Protein AF-A0A2E1MUG3-F1 (afdb_monomer)

Structure (mmCIF, N/CA/C/O backbone):
data_AF-A0A2E1MUG3-F1
#
_entry.id   AF-A0A2E1MUG3-F1
#
loop_
_atom_site.group_PDB
_atom_site.id
_atom_site.type_symbol
_atom_site.label_atom_id
_atom_site.label_alt_id
_atom_site.label_comp_id
_atom_site.label_asym_id
_atom_site.label_entity_id
_atom_site.label_seq_id
_atom_site.pdbx_PDB_ins_code
_atom_site.Cartn_x
_atom_site.Cartn_y
_atom_site.Cartn_z
_atom_site.occupancy
_atom_site.B_iso_or_equiv
_atom_site.auth_seq_id
_atom_site.auth_comp_id
_atom_site.auth_asym_id
_atom_site.auth_atom_id
_atom_site.pdbx_PDB_model_num
ATOM 1 N N . MET A 1 1 ? -45.767 35.640 0.131 1.00 38.66 1 MET A N 1
ATOM 2 C CA . MET A 1 1 ? -45.560 34.224 -0.239 1.00 38.66 1 MET A CA 1
ATOM 3 C C . MET A 1 1 ? -44.184 34.066 -0.853 1.00 38.66 1 MET A C 1
ATOM 5 O O . MET A 1 1 ? -43.846 34.834 -1.741 1.00 38.66 1 MET A O 1
ATOM 9 N N . SER A 1 2 ? -43.402 33.107 -0.369 1.00 42.69 2 SER A N 1
ATOM 10 C CA . SER A 1 2 ? -42.055 32.798 -0.851 1.00 42.69 2 SER A CA 1
ATOM 11 C C . SER A 1 2 ? -42.079 31.648 -1.856 1.00 42.69 2 SER A C 1
ATOM 13 O O . SER A 1 2 ? -42.521 30.555 -1.512 1.00 42.69 2 SER A O 1
ATOM 15 N N . LEU A 1 3 ? -41.527 31.866 -3.048 1.00 40.53 3 LEU A N 1
ATOM 16 C CA . LEU A 1 3 ? -41.051 30.797 -3.925 1.00 40.53 3 LEU A CA 1
ATOM 17 C C . LEU A 1 3 ? -39.616 31.145 -4.319 1.00 40.53 3 LEU A C 1
ATOM 19 O O . LEU A 1 3 ? -39.384 31.959 -5.207 1.00 40.53 3 LEU A O 1
ATOM 23 N N . VAL A 1 4 ? -38.658 30.571 -3.590 1.00 42.75 4 VAL A N 1
ATOM 24 C CA . VAL A 1 4 ? -37.233 30.696 -3.906 1.00 42.75 4 VAL A CA 1
ATOM 25 C C . VAL A 1 4 ? -36.887 29.585 -4.887 1.00 42.75 4 VAL A C 1
ATOM 27 O O . VAL A 1 4 ? -37.020 28.404 -4.576 1.00 42.75 4 VAL A O 1
ATOM 30 N N . SER A 1 5 ? -36.479 29.969 -6.088 1.00 47.06 5 SER A N 1
ATOM 31 C CA . SER A 1 5 ? -36.108 29.061 -7.166 1.00 47.06 5 SER A CA 1
ATOM 32 C C . SER A 1 5 ? -34.682 28.527 -6.996 1.00 47.06 5 SER A C 1
ATOM 34 O O . SER A 1 5 ? -33.727 29.298 -7.072 1.00 47.06 5 SER A O 1
ATOM 36 N N . SER A 1 6 ? -34.527 27.210 -6.858 1.00 50.47 6 SER A N 1
ATOM 37 C CA . SER A 1 6 ? -33.328 26.468 -7.276 1.00 50.47 6 SER A CA 1
ATOM 38 C C . SER A 1 6 ? -33.700 24.992 -7.448 1.00 50.47 6 SER A C 1
ATOM 40 O O . SER A 1 6 ? -34.480 24.469 -6.650 1.00 50.47 6 SER A O 1
ATOM 42 N N . PRO A 1 7 ? -33.202 24.328 -8.502 1.00 53.03 7 PRO A N 1
ATOM 43 C CA . PRO A 1 7 ? -32.115 23.390 -8.246 1.00 53.03 7 PRO A CA 1
ATOM 44 C C . PRO A 1 7 ? -31.040 23.449 -9.340 1.00 53.03 7 PRO A C 1
ATOM 46 O O . PRO A 1 7 ? -30.926 22.554 -10.173 1.00 53.03 7 PRO A O 1
ATOM 49 N N . PHE A 1 8 ? -30.196 24.479 -9.297 1.00 44.91 8 PHE A N 1
ATOM 50 C CA . PHE A 1 8 ? -28.881 24.424 -9.944 1.00 44.91 8 PHE A CA 1
ATOM 51 C C . PHE A 1 8 ? -27.886 23.757 -8.975 1.00 44.91 8 PHE A C 1
ATOM 53 O O . PHE A 1 8 ? -26.977 24.399 -8.451 1.00 44.91 8 PHE A O 1
ATOM 60 N N . LEU A 1 9 ? -28.093 22.464 -8.676 1.00 49.53 9 LEU A N 1
ATOM 61 C CA . LEU A 1 9 ? -27.021 21.659 -8.083 1.00 49.53 9 LEU A CA 1
ATOM 62 C C . LEU A 1 9 ? -26.003 21.385 -9.187 1.00 49.53 9 LEU A C 1
ATOM 64 O O . LEU A 1 9 ? -26.288 20.689 -10.161 1.00 49.53 9 LEU A O 1
ATOM 68 N N . ASP A 1 10 ? -24.840 22.005 -9.038 1.00 53.22 10 ASP A N 1
ATOM 69 C CA . ASP A 1 10 ? -23.829 22.102 -10.076 1.00 53.22 10 ASP A CA 1
ATOM 70 C C . ASP A 1 10 ? -23.256 20.723 -10.446 1.00 53.22 10 ASP A C 1
ATOM 72 O O . ASP A 1 10 ? -22.749 19.975 -9.602 1.00 53.22 10 ASP A O 1
ATOM 76 N N . SER A 1 11 ? -23.292 20.399 -11.740 1.00 54.25 11 SER A N 1
ATOM 77 C CA . SER A 1 11 ? -22.676 19.192 -12.290 1.00 54.25 11 SER A CA 1
ATOM 78 C C . SER A 1 11 ? -21.163 19.154 -12.052 1.00 54.25 11 SER A C 1
ATOM 80 O O . SER A 1 11 ? -20.599 18.065 -11.930 1.00 54.25 11 SER A O 1
ATOM 82 N N . GLN A 1 12 ? -20.510 20.311 -11.886 1.00 50.81 12 GLN A N 1
ATOM 83 C CA . GLN A 1 12 ? -19.104 20.392 -11.485 1.00 50.81 12 GLN A CA 1
ATOM 84 C C . GLN A 1 12 ? -18.891 19.883 -10.051 1.00 50.81 12 GLN A C 1
ATOM 86 O O . GLN A 1 12 ? -17.906 19.192 -9.790 1.00 50.81 12 GLN A O 1
ATOM 91 N N . GLN A 1 13 ? -19.830 20.129 -9.133 1.00 47.66 13 GLN A N 1
ATOM 92 C CA . GLN A 1 13 ? -19.719 19.695 -7.737 1.00 47.66 13 GLN A CA 1
ATOM 93 C C . GLN A 1 13 ? -19.853 18.167 -7.599 1.00 47.66 13 GLN A C 1
ATOM 95 O O . GLN A 1 13 ? -19.125 17.549 -6.821 1.00 47.66 13 GLN A O 1
ATOM 100 N N . PHE A 1 14 ? -20.689 17.538 -8.434 1.00 49.00 14 PHE A N 1
ATOM 101 C CA . PHE A 1 14 ? -20.742 16.075 -8.583 1.00 49.00 14 PHE A CA 1
ATOM 102 C C . PHE A 1 14 ? -19.478 15.485 -9.231 1.00 49.00 14 PHE A C 1
ATOM 104 O O . PHE A 1 14 ? -19.072 14.375 -8.884 1.00 49.00 14 PHE A O 1
ATOM 111 N N . PHE A 1 15 ? -18.843 16.207 -10.159 1.00 51.88 15 PHE A N 1
ATOM 112 C CA . PHE A 1 15 ? -17.613 15.756 -10.819 1.00 51.88 15 PHE A CA 1
ATOM 113 C C . PHE A 1 15 ? -16.408 15.769 -9.865 1.00 51.88 15 PHE A C 1
ATOM 115 O O . PHE A 1 15 ? -15.603 14.838 -9.868 1.00 51.88 15 PHE A O 1
ATOM 122 N N . TRP A 1 16 ? -16.315 16.784 -8.998 1.00 45.94 16 TRP A N 1
ATOM 123 C CA . TRP A 1 16 ? -15.269 16.882 -7.972 1.00 45.94 16 TRP A CA 1
ATOM 124 C C . TRP A 1 16 ? -15.359 15.777 -6.911 1.00 45.94 16 TRP A C 1
ATOM 126 O O . TRP A 1 16 ? -14.325 15.290 -6.462 1.00 45.94 16 TRP A O 1
ATOM 136 N N . PHE A 1 17 ? -16.565 15.316 -6.564 1.00 51.62 17 PHE A N 1
ATOM 137 C CA . PHE A 1 17 ? -16.766 14.235 -5.585 1.00 51.62 17 PHE A CA 1
ATOM 138 C C . PHE A 1 17 ? -16.370 12.833 -6.094 1.00 51.62 17 PHE A C 1
ATOM 140 O O . PHE A 1 17 ? -16.395 11.873 -5.328 1.00 51.62 17 PHE A O 1
ATOM 147 N N . LYS A 1 18 ? -16.022 12.689 -7.382 1.00 57.66 18 LYS A N 1
ATOM 148 C CA . LYS A 1 18 ? -15.783 11.389 -8.035 1.00 57.66 18 LYS A CA 1
ATOM 149 C C . LYS A 1 18 ? -14.320 11.044 -8.313 1.00 57.66 18 LYS A C 1
ATOM 151 O O . LYS A 1 18 ? -14.058 9.998 -8.907 1.00 57.66 18 LYS A O 1
ATOM 156 N N . MET A 1 19 ? -13.359 11.871 -7.903 1.00 82.12 19 MET A N 1
ATOM 157 C CA . MET A 1 19 ? -11.944 11.581 -8.155 1.00 82.12 19 MET A CA 1
ATOM 158 C C . MET A 1 19 ? -11.382 10.562 -7.157 1.00 82.12 19 MET A C 1
ATOM 160 O O . MET A 1 19 ? -10.904 10.923 -6.087 1.00 82.12 19 MET A O 1
ATOM 164 N N . THR A 1 20 ? -11.393 9.284 -7.546 1.00 92.62 20 THR A N 1
ATOM 165 C CA . THR A 1 20 ? -10.596 8.225 -6.908 1.00 92.62 20 THR A CA 1
ATOM 166 C C . THR A 1 20 ? -9.149 8.680 -6.730 1.00 92.62 20 THR A C 1
ATOM 168 O O . THR A 1 20 ? -8.518 9.154 -7.684 1.00 92.62 20 THR A O 1
ATOM 171 N N . LEU A 1 21 ? -8.618 8.513 -5.520 1.00 96.25 21 LEU A N 1
ATOM 172 C CA . LEU A 1 21 ? -7.283 8.955 -5.144 1.00 96.25 21 LEU A CA 1
ATOM 173 C C . LEU A 1 21 ? -6.452 7.785 -4.617 1.00 96.25 21 LEU A C 1
ATOM 175 O O . LEU A 1 21 ? -6.840 7.094 -3.682 1.00 96.25 21 LEU A O 1
ATOM 179 N N . ASN A 1 22 ? -5.264 7.595 -5.177 1.00 97.69 22 ASN A N 1
ATOM 180 C CA . ASN A 1 22 ? -4.335 6.570 -4.725 1.00 97.69 22 ASN A CA 1
ATOM 181 C C . ASN A 1 22 ? -3.379 7.135 -3.663 1.00 97.69 22 ASN A C 1
ATOM 183 O O . ASN A 1 22 ? -3.239 8.350 -3.478 1.00 97.69 22 ASN A O 1
ATOM 187 N N . ILE A 1 23 ? -2.677 6.249 -2.961 1.00 97.88 23 ILE A N 1
ATOM 188 C CA . ILE A 1 23 ? -1.600 6.604 -2.031 1.00 97.88 23 ILE A CA 1
ATOM 189 C C . ILE A 1 23 ? -0.329 5.890 -2.480 1.00 97.88 23 ILE A C 1
ATOM 191 O O . ILE A 1 23 ? -0.341 4.678 -2.629 1.00 97.88 23 ILE A O 1
ATOM 195 N N . LYS A 1 24 ? 0.797 6.595 -2.615 1.00 97.62 24 LYS A N 1
ATOM 196 C CA . LYS A 1 24 ? 2.121 5.961 -2.716 1.00 97.62 24 LYS A CA 1
ATOM 197 C C . LYS A 1 24 ? 2.840 5.957 -1.373 1.00 97.62 24 LYS A C 1
ATOM 199 O O . LYS A 1 24 ? 2.825 6.956 -0.645 1.00 97.62 24 LYS A O 1
ATOM 204 N N . LYS A 1 25 ? 3.501 4.847 -1.040 1.00 96.94 25 LYS A N 1
ATOM 205 C CA . LYS A 1 25 ? 4.207 4.666 0.235 1.00 96.94 25 LYS A CA 1
ATOM 206 C C . LYS A 1 25 ? 5.529 3.917 0.052 1.00 96.94 25 LYS A C 1
ATOM 208 O O . LYS A 1 25 ? 5.588 2.922 -0.662 1.00 96.94 25 LYS A O 1
ATOM 213 N N . LEU A 1 26 ? 6.574 4.341 0.772 1.00 95.31 26 LEU A N 1
ATOM 214 C CA . LEU A 1 26 ? 7.810 3.556 0.862 1.00 95.31 26 LEU A CA 1
ATOM 215 C C . LEU A 1 26 ? 7.576 2.231 1.609 1.00 95.31 26 LEU A C 1
ATOM 217 O O . LEU A 1 26 ? 7.084 2.218 2.751 1.00 95.31 26 LEU A O 1
ATOM 221 N N . CYS A 1 27 ? 7.972 1.124 0.982 1.00 94.00 27 CYS A N 1
ATOM 222 C CA . CYS A 1 27 ? 8.041 -0.197 1.596 1.00 94.00 27 CYS A CA 1
ATOM 223 C C . CYS A 1 27 ? 9.419 -0.377 2.255 1.00 94.00 27 CYS A C 1
ATOM 225 O O . CYS A 1 27 ? 10.333 -0.985 1.707 1.00 94.00 27 CYS A O 1
ATOM 227 N N . VAL A 1 28 ? 9.606 0.260 3.415 1.00 89.44 28 VAL A N 1
ATOM 228 C CA . VAL A 1 28 ? 10.915 0.322 4.085 1.00 89.44 28 VAL A CA 1
ATOM 229 C C . VAL A 1 28 ? 11.444 -1.083 4.391 1.00 89.44 28 VAL A C 1
ATOM 231 O O . VAL A 1 28 ? 10.736 -1.929 4.940 1.00 89.44 28 VAL A O 1
ATOM 234 N N . GLY A 1 29 ? 12.704 -1.311 4.021 1.00 89.38 29 GLY A N 1
ATOM 235 C CA . GLY A 1 29 ? 13.425 -2.561 4.239 1.00 89.38 29 GLY A CA 1
ATOM 236 C C . GLY A 1 29 ? 12.956 -3.743 3.393 1.00 89.38 29 GLY A C 1
ATOM 237 O O . GLY A 1 29 ? 13.445 -4.834 3.641 1.00 89.38 29 GLY A O 1
ATOM 238 N N . ALA A 1 30 ? 11.983 -3.588 2.485 1.00 91.94 30 ALA A N 1
ATOM 239 C CA . ALA A 1 30 ? 11.692 -4.602 1.470 1.00 91.94 30 ALA A CA 1
ATOM 240 C C . ALA A 1 30 ? 12.601 -4.377 0.261 1.00 91.94 30 ALA A C 1
ATOM 242 O O . ALA A 1 30 ? 12.715 -3.247 -0.229 1.00 91.94 30 ALA A O 1
ATOM 243 N N . ASP A 1 31 ? 13.209 -5.455 -0.215 1.00 90.56 31 ASP A N 1
ATOM 244 C CA . ASP A 1 31 ? 14.119 -5.441 -1.349 1.00 90.56 31 ASP A CA 1
ATOM 245 C C . ASP A 1 31 ? 13.442 -5.934 -2.634 1.00 90.56 31 ASP A C 1
ATOM 247 O O . ASP A 1 31 ? 13.863 -5.530 -3.718 1.00 90.56 31 ASP A O 1
ATOM 251 N N . SER A 1 32 ? 12.354 -6.705 -2.516 1.00 91.94 32 SER A N 1
ATOM 252 C CA . SER A 1 32 ? 11.558 -7.210 -3.641 1.00 91.94 32 SER A CA 1
ATOM 253 C C . SER A 1 32 ? 10.041 -7.231 -3.365 1.00 91.94 32 SER A C 1
ATOM 255 O O . SER A 1 32 ? 9.595 -6.896 -2.261 1.00 91.94 32 SER A O 1
ATOM 257 N N . VAL A 1 33 ? 9.220 -7.603 -4.360 1.00 94.06 33 VAL A N 1
ATOM 258 C CA . VAL A 1 33 ? 7.762 -7.760 -4.161 1.00 94.06 33 VAL A CA 1
ATOM 259 C C . VAL A 1 33 ? 7.474 -8.997 -3.304 1.00 94.06 33 VAL A C 1
ATOM 261 O O . VAL A 1 33 ? 6.588 -8.960 -2.446 1.00 94.06 33 VAL A O 1
ATOM 264 N N . LEU A 1 34 ? 8.286 -10.048 -3.448 1.00 93.75 34 LEU A N 1
ATOM 265 C CA . LEU A 1 34 ? 8.236 -11.243 -2.606 1.00 93.75 34 LEU A CA 1
ATOM 266 C C . LEU A 1 34 ? 8.455 -10.925 -1.112 1.00 93.75 34 LEU A C 1
ATOM 268 O O . LEU A 1 34 ? 7.760 -11.484 -0.264 1.00 93.75 34 LEU A O 1
ATOM 272 N N . ASP A 1 35 ? 9.332 -9.978 -0.759 1.00 94.81 35 ASP A N 1
ATOM 273 C CA . ASP A 1 35 ? 9.498 -9.528 0.637 1.00 94.81 35 ASP A CA 1
ATOM 274 C C . ASP A 1 35 ? 8.224 -8.901 1.219 1.00 94.81 35 ASP A C 1
ATOM 276 O O . ASP A 1 35 ? 7.877 -9.131 2.383 1.00 94.81 35 ASP A O 1
ATOM 280 N N . LEU A 1 36 ? 7.533 -8.080 0.422 1.00 96.00 36 LEU A N 1
ATOM 281 C CA . LEU A 1 36 ? 6.254 -7.483 0.804 1.00 96.00 36 LEU A CA 1
ATOM 282 C C . LEU A 1 36 ? 5.192 -8.575 0.982 1.00 96.00 36 LEU A C 1
ATOM 284 O O . LEU A 1 36 ? 4.500 -8.584 2.002 1.00 96.00 36 LEU A O 1
ATOM 288 N N . TYR A 1 37 ? 5.107 -9.515 0.037 1.00 96.31 37 TYR A N 1
ATOM 289 C CA . TYR A 1 37 ? 4.200 -10.657 0.112 1.00 96.31 37 TYR A CA 1
ATOM 290 C C . TYR A 1 37 ? 4.435 -11.496 1.379 1.00 96.31 37 TYR A C 1
ATOM 292 O O . TYR A 1 37 ? 3.502 -11.709 2.152 1.00 96.31 37 TYR A O 1
ATOM 300 N N . ASN A 1 38 ? 5.680 -11.892 1.656 1.00 95.62 38 ASN A N 1
ATOM 301 C CA . ASN A 1 38 ? 6.039 -12.721 2.812 1.00 95.62 38 ASN A CA 1
ATOM 302 C C . ASN A 1 38 ? 5.705 -12.043 4.152 1.00 95.62 38 ASN A C 1
ATOM 304 O O . ASN A 1 38 ? 5.211 -12.689 5.079 1.00 95.62 38 ASN A O 1
ATOM 308 N N . ARG A 1 39 ? 5.903 -10.721 4.258 1.00 95.50 39 ARG A N 1
ATOM 309 C CA . ARG A 1 39 ? 5.471 -9.944 5.437 1.00 95.50 39 ARG A CA 1
ATOM 310 C C . ARG A 1 39 ? 3.960 -9.950 5.596 1.00 95.50 39 ARG A C 1
ATOM 312 O O . ARG A 1 39 ? 3.468 -10.050 6.717 1.00 95.50 39 ARG A O 1
ATOM 319 N N . GLN A 1 40 ? 3.228 -9.840 4.493 1.00 96.94 40 GLN A N 1
ATOM 320 C CA . GLN A 1 40 ? 1.776 -9.884 4.528 1.00 96.94 40 GLN A CA 1
ATOM 321 C C . GLN A 1 40 ? 1.242 -11.283 4.835 1.00 96.94 40 GLN A C 1
ATOM 323 O O . GLN A 1 40 ? 0.253 -11.368 5.551 1.00 96.94 40 GLN A O 1
ATOM 328 N N . GLU A 1 41 ? 1.896 -12.365 4.404 1.00 96.94 41 GLU A N 1
ATOM 329 C CA . GLU A 1 41 ? 1.546 -13.719 4.858 1.00 96.94 41 GLU A CA 1
ATOM 330 C C . GLU A 1 41 ? 1.780 -13.899 6.364 1.00 96.94 41 GLU A C 1
ATOM 332 O O . GLU A 1 41 ? 0.909 -14.428 7.050 1.00 96.94 41 GLU A O 1
ATOM 337 N N . PHE A 1 42 ? 2.879 -13.382 6.928 1.00 96.00 42 PHE A N 1
ATOM 338 C CA . PHE A 1 42 ? 3.080 -13.391 8.385 1.00 96.00 42 PHE A CA 1
ATOM 339 C C . PHE A 1 42 ? 1.971 -12.629 9.138 1.00 96.00 42 PHE A C 1
ATOM 341 O O . PHE A 1 42 ? 1.477 -13.087 10.169 1.00 96.00 42 PHE A O 1
ATOM 348 N N . VAL A 1 43 ? 1.542 -11.477 8.610 1.00 95.38 43 VAL A N 1
ATOM 349 C CA . VAL A 1 43 ? 0.421 -10.696 9.160 1.00 95.38 43 VAL A CA 1
ATOM 350 C C . VAL A 1 43 ? -0.909 -11.452 9.011 1.00 95.38 43 VAL A C 1
ATOM 352 O O . VAL A 1 43 ? -1.628 -11.590 10.002 1.00 95.38 43 VAL A O 1
ATOM 355 N N . ARG A 1 44 ? -1.207 -12.019 7.832 1.00 96.38 44 ARG A N 1
ATOM 356 C CA . ARG A 1 44 ? -2.397 -12.852 7.576 1.00 96.38 44 ARG A CA 1
ATOM 357 C C . ARG A 1 44 ? -2.443 -14.074 8.498 1.00 96.38 44 ARG A C 1
ATOM 359 O O . ARG A 1 44 ? -3.493 -14.357 9.059 1.00 96.38 44 ARG A O 1
ATOM 366 N N . GLY A 1 45 ? -1.313 -14.734 8.752 1.00 96.12 45 GLY A N 1
ATOM 367 C CA . GLY A 1 45 ? -1.219 -15.860 9.688 1.00 96.12 45 GLY A CA 1
ATOM 368 C C . GLY A 1 45 ? -1.510 -15.497 11.151 1.00 96.12 45 GLY A C 1
ATOM 369 O O . GLY A 1 45 ? -1.877 -16.368 11.935 1.00 96.12 45 GLY A O 1
ATOM 370 N N . ARG A 1 46 ? -1.379 -14.216 11.526 1.00 94.56 46 ARG A N 1
ATOM 371 C CA . ARG A 1 46 ? -1.658 -13.711 12.882 1.00 94.56 46 ARG A CA 1
ATOM 372 C C . ARG A 1 46 ? -3.051 -13.090 13.039 1.00 94.56 46 ARG A C 1
ATOM 374 O O . ARG A 1 46 ? -3.597 -13.145 14.137 1.00 94.56 46 ARG A O 1
ATOM 381 N N . TYR A 1 47 ? -3.594 -12.480 11.984 1.00 92.88 47 TYR A N 1
ATOM 382 C CA . TYR A 1 47 ? -4.821 -11.668 12.047 1.00 92.88 47 TYR A CA 1
ATOM 383 C C . TYR A 1 47 ? -5.943 -12.121 11.098 1.00 92.88 47 TYR A C 1
ATOM 385 O O . TYR A 1 47 ? -7.047 -11.601 11.187 1.00 92.88 47 TYR A O 1
ATOM 393 N N . GLY A 1 48 ? -5.689 -13.059 10.181 1.00 95.25 48 GLY A N 1
ATOM 394 C CA . GLY A 1 48 ? -6.631 -13.484 9.134 1.00 95.25 48 GLY A CA 1
ATOM 395 C C . GLY A 1 48 ? -6.773 -12.509 7.956 1.00 95.25 48 GLY A C 1
ATOM 396 O O . GLY A 1 48 ? -7.404 -12.841 6.957 1.00 95.25 48 GLY A O 1
ATOM 397 N N . GLU A 1 49 ?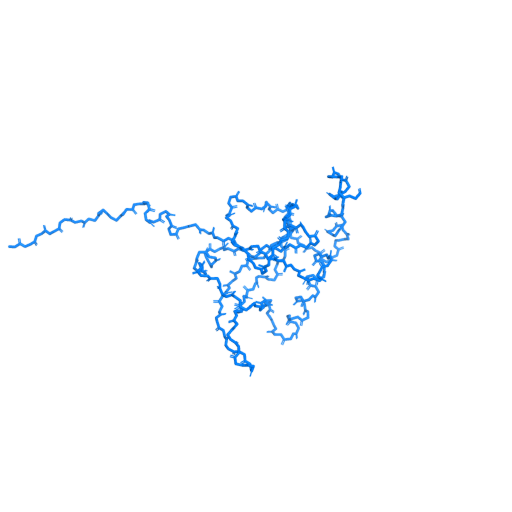 -6.161 -11.326 8.039 1.00 95.38 49 GLU A N 1
ATOM 398 C CA . GLU A 1 49 ? -6.404 -10.1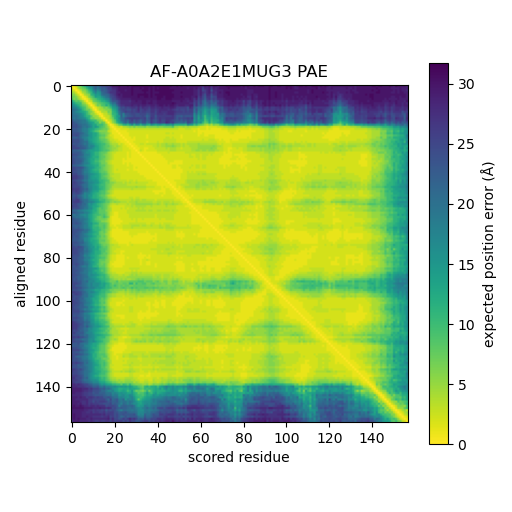88 7.147 1.00 95.38 49 GLU A CA 1
ATOM 399 C C . GLU A 1 49 ? -5.094 -9.574 6.626 1.00 95.38 49 GLU A C 1
ATOM 401 O O . GLU A 1 49 ? -4.057 -9.613 7.294 1.00 95.38 49 GLU A O 1
ATOM 406 N N . THR A 1 50 ? -5.138 -8.941 5.450 1.00 97.56 50 THR A N 1
ATOM 407 C CA . THR A 1 50 ? -4.004 -8.165 4.919 1.00 97.56 50 THR A CA 1
ATOM 408 C C . THR A 1 50 ? -4.074 -6.731 5.439 1.00 97.56 50 THR A C 1
ATOM 410 O O . THR A 1 50 ? -4.651 -5.857 4.797 1.00 97.56 50 THR A O 1
ATOM 413 N N . ILE A 1 51 ? -3.492 -6.477 6.612 1.00 97.19 51 ILE A N 1
ATOM 414 C CA . ILE A 1 51 ? -3.520 -5.150 7.246 1.00 97.19 51 ILE A CA 1
ATOM 415 C C . ILE A 1 51 ? -2.170 -4.432 7.155 1.00 97.19 51 ILE A C 1
ATOM 417 O O . ILE A 1 51 ? -1.109 -5.037 7.321 1.00 97.19 51 ILE A O 1
ATOM 421 N N . HIS A 1 52 ? -2.197 -3.112 6.957 1.00 96.50 52 HIS A N 1
ATOM 422 C CA . HIS A 1 52 ? -1.017 -2.251 7.061 1.00 96.50 52 HIS A CA 1
ATOM 423 C C . HIS A 1 52 ? -1.240 -1.117 8.064 1.00 96.50 52 HIS A C 1
ATOM 425 O O . HIS A 1 52 ? -2.129 -0.283 7.900 1.00 96.50 52 HIS A O 1
ATOM 431 N N . ILE A 1 53 ? -0.388 -1.041 9.089 1.00 94.38 53 ILE A N 1
ATOM 432 C CA . ILE A 1 53 ? -0.477 -0.011 10.132 1.00 94.38 53 ILE A CA 1
ATOM 433 C C . ILE A 1 53 ? 0.426 1.184 9.794 1.00 94.38 53 ILE A C 1
ATOM 435 O O . ILE A 1 53 ? 1.607 1.048 9.460 1.00 94.38 53 ILE A O 1
ATOM 439 N N . THR A 1 54 ? -0.117 2.395 9.905 1.00 91.44 54 THR A N 1
ATOM 440 C CA . THR A 1 54 ? 0.607 3.663 9.735 1.00 91.44 54 THR A CA 1
ATOM 441 C C . THR A 1 54 ? 0.230 4.653 10.838 1.00 91.44 54 THR A C 1
ATOM 443 O O . THR A 1 54 ? -0.867 4.602 11.379 1.00 91.44 54 THR A O 1
ATOM 446 N N . ARG A 1 55 ? 1.131 5.574 11.204 1.00 89.94 55 ARG A N 1
ATOM 447 C CA . ARG A 1 55 ? 0.832 6.613 12.213 1.00 89.94 55 ARG A CA 1
ATOM 448 C C . ARG A 1 55 ? -0.040 7.743 11.654 1.00 89.94 55 ARG A C 1
ATOM 450 O O . ARG A 1 55 ? -0.863 8.301 12.365 1.00 89.94 55 ARG A O 1
ATOM 457 N N . MET A 1 56 ? 0.139 8.0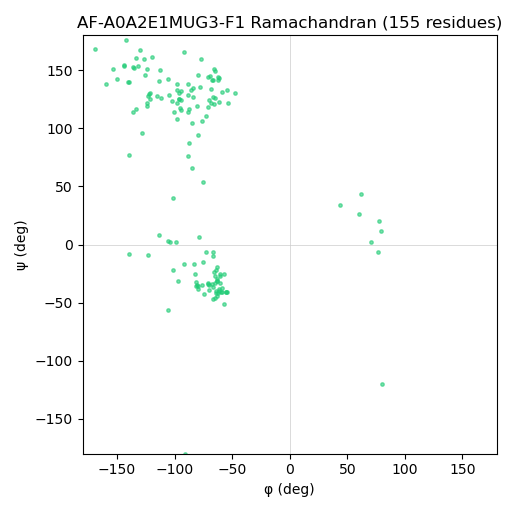95 10.379 1.00 91.00 56 MET A N 1
ATOM 458 C CA . MET A 1 56 ? -0.568 9.220 9.753 1.00 91.00 56 MET A CA 1
ATOM 459 C C . MET A 1 56 ? -1.815 8.745 9.007 1.00 91.00 56 MET A C 1
ATOM 461 O O . MET A 1 56 ? -1.692 8.021 8.018 1.00 91.00 56 MET A O 1
ATOM 465 N N . PHE A 1 57 ? -2.987 9.203 9.443 1.00 93.44 57 PHE A N 1
ATOM 466 C CA . PHE A 1 57 ? -4.270 8.973 8.775 1.00 93.44 57 PHE A CA 1
ATOM 467 C C . PHE A 1 57 ? -4.446 9.911 7.558 1.00 93.44 57 PHE A C 1
ATOM 469 O O . PHE A 1 57 ? -4.157 11.108 7.682 1.00 93.44 57 PHE A O 1
ATOM 476 N N . PRO A 1 58 ? -4.923 9.426 6.396 1.00 93.75 58 PRO A N 1
ATOM 477 C CA . PRO A 1 58 ? -5.141 10.268 5.221 1.00 93.75 58 PRO A CA 1
ATOM 478 C C . PRO A 1 58 ? -6.323 11.225 5.409 1.00 93.75 58 PRO A C 1
ATOM 480 O O . PRO A 1 58 ? -7.442 10.815 5.684 1.00 93.75 58 PRO A O 1
ATOM 483 N N . LYS A 1 59 ? -6.092 12.533 5.239 1.00 94.38 59 LYS A N 1
ATOM 484 C CA . LYS A 1 59 ? -7.154 13.556 5.340 1.00 94.38 59 LYS A CA 1
ATOM 485 C C . LYS A 1 59 ? -8.253 13.404 4.274 1.00 94.38 59 LYS A C 1
ATOM 487 O O . LYS A 1 59 ? -9.385 13.769 4.544 1.00 94.38 59 LYS A O 1
ATOM 492 N N . ARG A 1 60 ? -7.912 12.866 3.098 1.00 95.31 60 ARG A N 1
ATOM 493 C CA . ARG A 1 60 ? -8.789 12.623 1.937 1.00 95.31 60 ARG A CA 1
ATOM 494 C C . ARG A 1 60 ? -9.192 11.141 1.861 1.00 95.31 60 ARG A C 1
ATOM 496 O O . ARG A 1 60 ? -9.129 10.532 0.802 1.00 95.31 60 ARG A O 1
ATOM 503 N N . PHE A 1 61 ? -9.482 10.516 3.006 1.00 95.25 61 PHE A N 1
ATOM 504 C CA . PHE A 1 61 ? -9.714 9.066 3.078 1.00 95.25 61 PHE A CA 1
ATOM 505 C C . PHE A 1 61 ? -10.941 8.612 2.273 1.00 95.25 61 PHE A C 1
ATOM 507 O O . PHE A 1 61 ? -10.906 7.525 1.716 1.00 95.25 61 PHE A O 1
ATOM 514 N N . GLU A 1 62 ? -11.980 9.443 2.156 1.00 94.94 62 GLU A N 1
ATOM 515 C CA . GLU A 1 62 ? -13.191 9.142 1.374 1.00 94.94 62 GLU A CA 1
ATOM 516 C C . GLU A 1 62 ? -12.871 8.977 -0.121 1.00 94.94 62 GLU A C 1
ATOM 518 O O . GLU A 1 62 ? -13.272 7.997 -0.741 1.00 94.94 62 GLU A O 1
ATOM 523 N N . GLU A 1 63 ? -12.044 9.866 -0.680 1.00 95.62 63 GLU A N 1
ATOM 524 C CA . GLU A 1 63 ? -11.556 9.779 -2.066 1.00 95.62 63 GLU A CA 1
ATOM 525 C C . GLU A 1 63 ? -10.656 8.554 -2.299 1.00 95.62 63 GLU A C 1
ATOM 527 O O . GLU A 1 63 ? -10.580 8.037 -3.414 1.00 95.62 63 GLU A O 1
ATOM 532 N N . VAL A 1 64 ? -9.981 8.076 -1.247 1.00 96.69 64 VAL A N 1
ATOM 533 C CA . VAL A 1 64 ? -9.153 6.860 -1.281 1.00 96.69 64 VAL A CA 1
ATOM 534 C C . VAL A 1 64 ? -10.006 5.595 -1.152 1.00 96.69 64 VAL A C 1
ATOM 536 O O . VAL A 1 64 ? -9.706 4.599 -1.797 1.00 96.69 64 VAL A O 1
ATOM 539 N N . LEU A 1 65 ? -11.093 5.624 -0.378 1.00 96.50 65 LEU A N 1
ATOM 540 C CA . LEU A 1 65 ? -12.054 4.518 -0.283 1.00 96.50 65 LEU A CA 1
ATOM 541 C C . LEU A 1 65 ? -12.975 4.414 -1.509 1.00 96.50 65 LEU A C 1
ATOM 543 O O . LEU A 1 65 ? -13.586 3.373 -1.729 1.00 96.50 65 LEU A O 1
ATOM 547 N N . ASN A 1 66 ? -13.035 5.447 -2.352 1.00 95.19 66 ASN A N 1
ATOM 548 C CA . ASN A 1 66 ? -13.714 5.425 -3.648 1.00 95.19 66 ASN A CA 1
ATOM 549 C C . ASN A 1 66 ? -12.908 4.639 -4.715 1.00 95.19 66 ASN A C 1
ATOM 551 O O . ASN A 1 66 ? -12.587 5.172 -5.778 1.00 95.19 66 ASN A O 1
ATOM 555 N N . GLY A 1 67 ? -12.534 3.388 -4.417 1.00 94.88 67 GLY A N 1
ATOM 556 C CA . GLY A 1 67 ? -11.781 2.489 -5.311 1.00 94.88 67 GLY A CA 1
ATOM 557 C C . GLY A 1 67 ? -10.273 2.762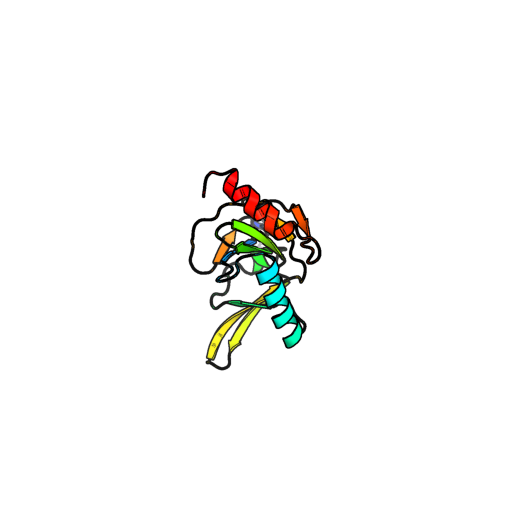 -5.412 1.00 94.88 67 GLY A C 1
ATOM 558 O O . GLY A 1 67 ? -9.638 2.381 -6.395 1.00 94.88 67 GLY A O 1
ATOM 559 N N . GLY A 1 68 ? -9.688 3.467 -4.441 1.00 97.62 68 GLY A N 1
ATOM 560 C CA . GLY A 1 68 ? -8.267 3.806 -4.429 1.00 97.62 68 GLY A CA 1
ATOM 561 C C . GLY A 1 68 ? -7.362 2.643 -4.012 1.00 97.62 68 GLY A C 1
ATOM 562 O O . GLY A 1 68 ? -7.763 1.676 -3.366 1.00 97.62 68 GLY A O 1
ATOM 563 N N . SER A 1 69 ? -6.089 2.742 -4.384 1.00 98.50 69 SER A N 1
ATOM 564 C CA . SER A 1 69 ? -5.053 1.749 -4.081 1.00 98.50 69 SER A CA 1
ATOM 565 C C . SER A 1 69 ? -3.858 2.356 -3.348 1.00 98.50 69 SER A C 1
ATOM 567 O O . SER A 1 69 ? -3.488 3.515 -3.566 1.00 98.50 69 SER A O 1
ATOM 569 N N . ILE A 1 70 ? -3.195 1.540 -2.528 1.00 98.44 70 ILE A N 1
ATOM 570 C CA . ILE A 1 70 ? -1.828 1.792 -2.080 1.00 98.44 70 ILE A CA 1
ATOM 571 C C . ILE A 1 70 ? -0.854 1.267 -3.137 1.00 98.44 70 ILE A C 1
ATOM 573 O O . ILE A 1 70 ? -0.924 0.111 -3.535 1.00 98.44 70 ILE A O 1
ATOM 577 N N . TYR A 1 71 ? 0.063 2.118 -3.582 1.00 98.06 71 TYR A N 1
ATOM 578 C CA . TYR A 1 71 ? 1.179 1.774 -4.452 1.00 98.06 71 TYR A CA 1
ATOM 579 C C . TYR A 1 71 ? 2.462 1.755 -3.619 1.00 98.06 71 TYR A C 1
ATOM 581 O O . TYR A 1 71 ? 2.783 2.710 -2.898 1.00 98.06 71 TYR A O 1
ATOM 589 N N . TRP A 1 72 ? 3.210 0.668 -3.724 1.00 97.62 72 TRP A N 1
ATOM 590 C CA . TRP A 1 72 ? 4.415 0.430 -2.950 1.00 97.62 72 TRP A CA 1
ATOM 591 C C . TRP A 1 72 ? 5.659 0.829 -3.732 1.00 97.62 72 TRP A C 1
ATOM 593 O O . TRP A 1 72 ? 5.859 0.428 -4.879 1.00 97.62 72 TRP A O 1
ATOM 603 N N . VAL A 1 73 ? 6.514 1.615 -3.079 1.00 96.06 73 VAL A N 1
ATOM 604 C CA . VAL A 1 73 ? 7.855 1.932 -3.570 1.00 96.06 73 VAL A CA 1
ATOM 605 C C . VAL A 1 73 ? 8.845 0.957 -2.941 1.00 96.06 73 VAL A C 1
ATOM 607 O O . VAL A 1 73 ? 9.041 0.985 -1.722 1.00 96.06 73 VAL A O 1
ATOM 610 N N . ILE A 1 74 ? 9.479 0.136 -3.773 1.00 93.94 74 ILE A N 1
ATOM 611 C CA . ILE A 1 74 ? 10.479 -0.878 -3.409 1.00 93.94 74 ILE A CA 1
ATOM 612 C C . ILE A 1 74 ? 11.763 -0.531 -4.170 1.00 93.94 74 ILE A C 1
ATOM 614 O O . ILE A 1 74 ? 11.700 -0.203 -5.352 1.00 93.94 74 ILE A O 1
ATOM 618 N N . LYS A 1 75 ? 12.917 -0.469 -3.485 1.00 91.12 75 LYS A N 1
ATOM 619 C CA . LYS A 1 75 ? 14.209 0.006 -4.047 1.00 91.12 75 LYS A CA 1
ATOM 620 C C . LYS A 1 75 ? 14.118 1.294 -4.908 1.00 91.12 75 LYS A C 1
ATOM 622 O O . LYS A 1 75 ? 14.853 1.469 -5.875 1.00 91.12 75 LYS A O 1
ATOM 627 N N . GLY A 1 76 ? 13.217 2.222 -4.564 1.00 91.38 76 GLY A N 1
ATOM 628 C CA . GLY A 1 76 ? 13.013 3.472 -5.316 1.00 91.38 76 GLY A CA 1
ATOM 629 C C . GLY A 1 76 ? 12.171 3.347 -6.596 1.00 91.38 76 GLY A C 1
ATOM 630 O O . GLY A 1 76 ? 12.111 4.300 -7.371 1.00 91.38 76 GLY A O 1
ATOM 631 N N . LYS A 1 77 ? 11.498 2.213 -6.822 1.00 91.50 77 LYS A N 1
ATOM 632 C CA . LYS A 1 77 ? 10.546 1.993 -7.920 1.00 91.50 77 LYS A CA 1
ATOM 633 C C . LYS A 1 77 ? 9.132 1.772 -7.383 1.00 91.50 77 LYS A C 1
ATOM 635 O O . LYS A 1 77 ? 8.918 0.914 -6.529 1.00 91.50 77 LYS A O 1
ATOM 640 N N . LEU A 1 78 ? 8.168 2.533 -7.892 1.00 94.69 78 LEU A N 1
ATOM 641 C CA . LEU A 1 78 ? 6.737 2.275 -7.741 1.00 94.69 78 LEU A CA 1
ATOM 642 C C . LEU A 1 78 ? 6.384 1.127 -8.705 1.00 94.69 78 LEU A C 1
ATOM 644 O O . LEU A 1 78 ? 6.440 1.327 -9.916 1.00 94.69 78 LEU A O 1
ATOM 648 N N . CYS A 1 79 ? 6.149 -0.079 -8.184 1.00 94.69 79 CYS A N 1
ATOM 649 C CA . CYS A 1 79 ? 6.138 -1.314 -8.997 1.00 94.69 79 CYS A CA 1
ATOM 650 C C . CYS A 1 79 ? 5.036 -2.327 -8.645 1.00 94.69 79 CYS A C 1
ATOM 652 O O . CYS A 1 79 ? 4.855 -3.308 -9.362 1.00 94.69 79 CYS A O 1
ATOM 654 N N . VAL A 1 80 ? 4.297 -2.114 -7.555 1.00 97.12 80 VAL A N 1
ATOM 655 C CA . VAL A 1 80 ? 3.186 -2.984 -7.152 1.00 97.12 80 VAL A CA 1
ATOM 656 C C . VAL A 1 80 ? 2.137 -2.176 -6.396 1.00 97.12 80 VAL A C 1
ATOM 658 O O . VAL A 1 80 ? 2.481 -1.275 -5.623 1.00 97.12 80 VAL A O 1
ATOM 661 N N . ARG A 1 81 ? 0.857 -2.486 -6.606 1.00 98.00 81 ARG A N 1
ATOM 662 C CA . ARG A 1 81 ? -0.280 -1.870 -5.916 1.00 98.00 81 ARG A CA 1
ATOM 663 C C . ARG A 1 81 ? -1.198 -2.900 -5.265 1.00 98.00 81 ARG A C 1
ATOM 665 O O . ARG A 1 81 ? -1.212 -4.065 -5.649 1.00 98.00 81 ARG A O 1
ATOM 672 N N . GLN A 1 82 ? -1.986 -2.439 -4.301 1.00 98.25 82 GLN A N 1
ATOM 673 C CA . GLN A 1 82 ? -3.099 -3.169 -3.692 1.00 98.25 82 GLN A CA 1
ATOM 674 C C . GLN A 1 82 ? -4.260 -2.206 -3.477 1.00 98.25 82 GLN A C 1
ATOM 676 O O . GLN A 1 82 ? -4.050 -1.063 -3.070 1.00 98.25 82 GLN A O 1
ATOM 681 N N . GLU A 1 83 ? -5.478 -2.662 -3.722 1.00 98.44 83 GLU A N 1
ATOM 682 C CA . GLU A 1 83 ? -6.694 -1.920 -3.385 1.00 98.44 83 GLU A CA 1
ATOM 683 C C . GLU A 1 83 ? -6.804 -1.704 -1.864 1.00 98.44 83 GLU A C 1
ATOM 685 O O . GLU A 1 83 ? -6.446 -2.586 -1.077 1.00 98.44 83 GLU A O 1
ATOM 690 N N . ILE A 1 84 ? -7.280 -0.525 -1.451 1.00 98.44 84 ILE A N 1
ATOM 691 C CA . ILE A 1 84 ? -7.551 -0.197 -0.047 1.00 98.44 84 ILE A CA 1
ATOM 692 C C . ILE A 1 84 ? -9.045 -0.409 0.208 1.00 98.44 84 ILE A C 1
ATOM 694 O O . ILE A 1 84 ? -9.877 0.379 -0.229 1.00 98.44 84 ILE A O 1
ATOM 698 N N . LEU A 1 85 ? -9.368 -1.462 0.954 1.00 97.88 85 LEU A N 1
ATOM 699 C CA . LEU A 1 85 ? -10.737 -1.864 1.279 1.00 97.88 85 LEU A CA 1
ATOM 700 C C . LEU A 1 85 ? -11.318 -1.055 2.448 1.00 97.88 85 LEU A C 1
ATOM 702 O O . LEU A 1 85 ? -12.524 -0.820 2.512 1.00 97.88 85 LEU A O 1
ATOM 706 N N . LYS A 1 86 ? -10.468 -0.643 3.397 1.00 97.69 86 LYS A N 1
ATOM 707 C CA . LYS A 1 86 ? -10.885 0.063 4.618 1.00 97.69 86 LYS A CA 1
ATOM 708 C C . LYS A 1 86 ? -9.769 0.948 5.165 1.00 97.69 86 LYS A C 1
ATOM 710 O O . LYS A 1 86 ? -8.586 0.642 5.018 1.00 97.69 86 LYS A O 1
ATOM 715 N N . ILE A 1 87 ? -10.148 2.033 5.839 1.00 97.62 87 ILE A N 1
ATOM 716 C CA . ILE A 1 87 ? -9.234 2.939 6.543 1.00 97.62 87 ILE A CA 1
ATOM 717 C C . ILE A 1 87 ? -9.853 3.268 7.902 1.00 97.62 87 ILE A C 1
ATOM 719 O O . ILE A 1 87 ? -10.882 3.936 7.967 1.00 97.62 87 ILE A O 1
ATOM 723 N N . GLU A 1 88 ? -9.220 2.837 8.991 1.00 96.31 88 GLU A N 1
ATOM 724 C CA . GLU A 1 88 ? -9.732 3.027 10.353 1.00 96.31 88 GLU A CA 1
ATOM 725 C C . GLU A 1 88 ? -8.721 3.705 11.270 1.00 96.31 88 GLU A C 1
ATOM 727 O O . GLU A 1 88 ? -7.514 3.482 11.182 1.00 96.31 88 GLU A O 1
ATOM 732 N N . ARG A 1 89 ? -9.227 4.521 12.199 1.00 95.62 89 ARG A N 1
ATOM 733 C CA . ARG A 1 89 ? -8.443 5.023 13.331 1.00 95.62 89 ARG A CA 1
ATOM 734 C C . ARG A 1 89 ? -8.550 4.035 14.477 1.00 95.62 89 ARG A C 1
ATOM 736 O O . ARG A 1 89 ? -9.644 3.578 14.787 1.00 95.62 89 ARG A O 1
ATOM 743 N N . PHE A 1 90 ? -7.436 3.785 15.146 1.00 94.06 90 PHE A N 1
ATOM 744 C CA . PHE A 1 90 ? -7.428 3.095 16.427 1.00 94.06 90 PHE A CA 1
ATOM 745 C C . PHE A 1 90 ? -6.342 3.684 17.321 1.00 94.06 90 PHE A C 1
ATOM 747 O O . PHE A 1 90 ? -5.342 4.219 16.836 1.00 94.06 90 PHE A O 1
ATOM 754 N N . THR A 1 91 ? -6.542 3.568 18.625 1.00 93.75 91 THR A N 1
ATOM 755 C CA . THR A 1 91 ? -5.506 3.822 19.623 1.00 93.75 91 THR A CA 1
ATOM 756 C C . THR A 1 91 ? -4.925 2.476 20.018 1.00 93.75 91 THR A C 1
ATOM 758 O O . THR A 1 91 ? -5.675 1.525 20.236 1.00 93.75 91 THR A O 1
ATOM 761 N N . ASP A 1 92 ? -3.604 2.365 20.054 1.00 89.19 92 ASP A N 1
ATOM 762 C CA . ASP A 1 92 ? -2.947 1.127 20.458 1.00 89.19 92 ASP A CA 1
ATOM 763 C C . ASP A 1 92 ? -2.663 1.079 21.970 1.00 89.19 92 ASP A C 1
ATOM 765 O O . ASP A 1 92 ? -2.944 2.029 22.701 1.00 89.19 92 ASP A O 1
ATOM 769 N N . ASN A 1 93 ? -2.061 -0.018 22.433 1.00 89.25 93 ASN A N 1
ATOM 770 C CA . ASN A 1 93 ? -1.719 -0.222 23.843 1.00 89.25 93 ASN A CA 1
ATOM 771 C C . ASN A 1 93 ? -0.749 0.845 24.392 1.00 89.25 93 ASN A C 1
ATOM 773 O O . ASN A 1 93 ? -0.807 1.147 25.581 1.00 89.25 93 ASN A O 1
ATOM 777 N N . ASP A 1 94 ? 0.087 1.454 23.540 1.00 90.75 94 ASP A N 1
ATOM 778 C CA . ASP A 1 94 ? 0.979 2.568 23.903 1.00 90.75 94 ASP A CA 1
ATOM 779 C C . ASP A 1 94 ? 0.251 3.933 23.975 1.00 90.75 94 ASP A C 1
ATOM 781 O O . ASP A 1 94 ? 0.886 4.981 24.106 1.00 90.75 94 ASP A O 1
ATOM 785 N N . ASN A 1 95 ? -1.081 3.947 23.841 1.00 90.56 95 ASN A N 1
ATOM 786 C CA . ASN A 1 95 ? -1.933 5.136 23.753 1.00 90.56 95 ASN A CA 1
ATOM 787 C C . ASN A 1 95 ? -1.603 6.057 22.551 1.00 90.56 95 ASN A C 1
ATOM 789 O O . ASN A 1 95 ? -1.854 7.265 22.575 1.00 90.56 95 ASN A O 1
ATOM 793 N N . VAL A 1 96 ? -1.037 5.498 21.470 1.00 90.06 96 VAL A N 1
ATOM 794 C CA . VAL A 1 96 ? -0.697 6.232 20.243 1.00 90.06 96 VAL A CA 1
ATOM 795 C C . VAL A 1 96 ? -1.817 6.084 19.216 1.00 90.06 96 VAL A C 1
ATOM 797 O O . VAL A 1 96 ? -2.167 4.983 18.796 1.00 90.06 96 VAL A O 1
ATOM 800 N N . ASN A 1 97 ? -2.329 7.216 18.731 1.00 92.12 97 ASN A N 1
ATOM 801 C CA . ASN A 1 97 ? -3.251 7.246 17.596 1.00 92.12 97 ASN A CA 1
ATOM 802 C C . ASN A 1 97 ? -2.577 6.682 16.333 1.00 92.12 97 ASN A C 1
ATOM 804 O O . ASN A 1 97 ? -1.550 7.194 15.874 1.00 92.12 97 ASN A O 1
ATOM 808 N N . ARG A 1 98 ? -3.174 5.642 15.750 1.00 94.62 98 ARG A N 1
ATOM 809 C CA . ARG A 1 98 ? -2.712 4.955 14.540 1.00 94.62 98 ARG A CA 1
ATOM 810 C C . ARG A 1 98 ? -3.855 4.808 13.534 1.00 94.62 98 ARG A C 1
ATOM 812 O O . ARG A 1 98 ? -5.026 5.060 13.814 1.00 94.62 98 ARG A O 1
ATOM 819 N N . CYS A 1 99 ? -3.472 4.449 12.320 1.00 95.56 99 CYS A N 1
ATOM 820 C CA . CYS A 1 99 ? -4.336 4.206 11.181 1.00 95.56 99 CYS A CA 1
ATOM 821 C C . CYS A 1 99 ? -4.101 2.768 10.701 1.00 95.56 99 CYS A C 1
ATOM 823 O O . CYS A 1 99 ? -2.955 2.386 10.439 1.00 95.56 99 CYS A O 1
ATOM 825 N N . ARG A 1 100 ? -5.173 1.982 10.620 1.00 96.75 100 ARG A N 1
ATOM 826 C CA . ARG A 1 100 ? -5.221 0.634 10.048 1.00 96.75 100 ARG A CA 1
ATOM 827 C C . ARG A 1 100 ? -5.747 0.763 8.619 1.00 96.75 100 ARG A C 1
ATOM 829 O O . ARG A 1 100 ? -6.811 1.342 8.414 1.00 96.75 100 ARG A O 1
ATOM 836 N N . LEU A 1 101 ? -4.963 0.298 7.651 1.00 98.00 101 LEU A N 1
ATOM 837 C CA . LEU A 1 101 ? -5.382 0.141 6.261 1.00 98.00 101 LEU A CA 1
ATOM 838 C C . LEU A 1 101 ? -5.673 -1.338 6.033 1.00 98.00 101 LEU A C 1
ATOM 840 O O . LEU A 1 101 ? -4.768 -2.153 6.222 1.00 98.00 101 LEU A O 1
ATOM 844 N N . ASP A 1 102 ? -6.883 -1.661 5.596 1.00 98.12 102 ASP A N 1
ATOM 845 C CA . ASP A 1 102 ? -7.220 -3.018 5.169 1.00 98.12 102 ASP A CA 1
ATOM 846 C C . ASP A 1 102 ? -7.024 -3.073 3.668 1.00 98.12 102 ASP A C 1
ATOM 848 O O . ASP A 1 102 ? -7.557 -2.239 2.931 1.00 98.12 102 ASP A O 1
ATOM 852 N N . LEU A 1 103 ? -6.208 -4.018 3.226 1.00 98.50 103 LEU A N 1
ATOM 853 C CA . LEU A 1 103 ? -5.790 -4.142 1.843 1.00 98.50 103 LEU A CA 1
ATOM 854 C C . LEU A 1 103 ? -6.381 -5.408 1.240 1.00 98.50 103 LEU A C 1
ATOM 856 O O . LEU A 1 103 ? -6.556 -6.424 1.918 1.00 98.50 103 LEU A O 1
ATOM 860 N N . ASN A 1 104 ? -6.629 -5.367 -0.062 1.00 98.00 104 ASN A N 1
ATOM 861 C CA . ASN A 1 104 ? -6.882 -6.582 -0.816 1.00 98.00 104 ASN A CA 1
ATOM 862 C C . ASN A 1 104 ? -5.637 -7.499 -0.743 1.00 98.00 104 ASN A C 1
ATOM 864 O O . ASN A 1 104 ? -4.496 -7.022 -0.713 1.00 98.00 104 ASN A O 1
ATOM 868 N N . LYS A 1 105 ? -5.844 -8.821 -0.662 1.00 97.31 105 LYS A N 1
ATOM 869 C CA . LYS A 1 105 ? -4.752 -9.811 -0.629 1.00 97.31 105 LYS A CA 1
ATOM 870 C C . LYS A 1 105 ? -3.903 -9.738 -1.903 1.00 97.31 105 LYS A C 1
ATOM 872 O O . LYS A 1 105 ? -2.694 -9.959 -1.836 1.00 97.31 105 LYS A O 1
ATOM 877 N N . ASP A 1 106 ? -4.541 -9.407 -3.018 1.00 97.25 106 ASP A N 1
ATOM 878 C CA . ASP A 1 106 ? -3.958 -9.414 -4.350 1.00 97.25 106 ASP A CA 1
ATOM 879 C C . ASP A 1 106 ? -2.945 -8.277 -4.540 1.00 97.25 106 ASP A C 1
ATOM 881 O O . ASP A 1 106 ? -3.277 -7.092 -4.465 1.00 97.25 106 ASP A O 1
ATOM 885 N N . LEU A 1 107 ? -1.691 -8.657 -4.803 1.00 97.88 107 LEU A N 1
ATOM 886 C CA . LEU A 1 107 ? -0.613 -7.763 -5.222 1.00 97.88 107 LEU A CA 1
ATOM 887 C C . LEU A 1 107 ? -0.639 -7.647 -6.747 1.00 97.88 107 LEU A C 1
ATOM 889 O O . LEU A 1 107 ? -0.368 -8.618 -7.449 1.00 97.88 107 LEU A O 1
ATOM 893 N N . ILE A 1 108 ? -0.945 -6.462 -7.266 1.00 97.38 108 ILE A N 1
ATOM 894 C CA . ILE A 1 108 ? -0.992 -6.198 -8.708 1.00 97.38 108 ILE A CA 1
ATOM 895 C C . ILE A 1 108 ? 0.303 -5.493 -9.103 1.00 97.38 108 ILE A C 1
ATOM 897 O O . ILE A 1 108 ? 0.565 -4.376 -8.657 1.00 97.38 108 ILE A O 1
ATOM 901 N N . LEU A 1 109 ? 1.132 -6.155 -9.910 1.00 96.06 109 LEU A N 1
ATOM 902 C CA . LEU A 1 109 ? 2.349 -5.571 -10.465 1.00 96.06 109 LEU A CA 1
ATOM 903 C C . LEU A 1 109 ? 1.989 -4.453 -11.440 1.00 96.06 109 LEU A C 1
ATOM 905 O O . LEU A 1 109 ? 1.049 -4.582 -12.225 1.00 96.06 109 LEU A O 1
ATOM 909 N N . THR A 1 110 ? 2.775 -3.382 -11.421 1.00 95.12 110 THR A N 1
ATOM 910 C CA . THR A 1 110 ? 2.607 -2.222 -12.299 1.00 95.12 110 THR A CA 1
ATOM 911 C C . THR A 1 110 ? 3.849 -2.018 -13.155 1.00 95.12 110 THR A C 1
ATOM 913 O O . THR A 1 110 ? 4.939 -2.462 -12.788 1.00 95.12 110 THR A O 1
ATOM 916 N N . VAL A 1 111 ? 3.726 -1.271 -14.253 1.00 92.00 111 VAL A N 1
ATOM 917 C CA . VAL A 1 111 ? 4.889 -0.782 -15.011 1.00 92.00 111 VAL A CA 1
ATOM 918 C C . VAL A 1 111 ? 5.829 -0.036 -14.043 1.00 92.00 111 VAL A C 1
ATOM 920 O O . VAL A 1 111 ? 5.371 0.905 -13.384 1.00 92.00 111 VAL A O 1
ATOM 923 N N . PRO A 1 112 ? 7.110 -0.434 -13.889 1.00 89.56 112 PRO A N 1
ATOM 924 C CA . PRO A 1 112 ? 7.972 0.146 -12.863 1.00 89.56 112 PRO A CA 1
ATOM 925 C C . PRO A 1 112 ? 8.269 1.630 -13.110 1.00 89.56 112 PRO A C 1
ATOM 927 O O . PRO A 1 112 ? 8.878 2.008 -14.109 1.00 89.56 112 PRO A O 1
ATOM 930 N N . PHE A 1 113 ? 7.900 2.490 -12.161 1.00 87.69 113 PHE A N 1
ATOM 931 C CA . PHE A 1 113 ? 8.129 3.934 -12.253 1.00 87.69 113 PHE A CA 1
ATOM 932 C C . PHE A 1 113 ? 9.155 4.409 -11.217 1.00 87.69 113 PHE A C 1
ATOM 934 O O . PHE A 1 113 ? 9.003 4.164 -10.019 1.00 87.69 113 PHE A O 1
ATOM 941 N N . LYS A 1 114 ? 10.211 5.110 -11.654 1.00 91.06 114 LYS A N 1
ATOM 942 C CA . LYS A 1 114 ? 11.257 5.625 -10.753 1.00 91.06 114 LYS A CA 1
ATOM 943 C C . LYS A 1 114 ? 10.706 6.737 -9.859 1.00 91.06 114 LYS A C 1
ATOM 945 O O . LYS A 1 114 ? 10.279 7.786 -10.333 1.00 91.06 114 LYS A O 1
ATOM 950 N N . GLU A 1 115 ? 10.801 6.539 -8.553 1.00 92.56 115 GLU A N 1
ATOM 951 C CA . GLU A 1 115 ? 10.246 7.428 -7.539 1.00 92.56 115 GLU A CA 1
ATOM 952 C C . GLU A 1 115 ? 11.361 8.090 -6.718 1.00 92.56 115 GLU A C 1
ATOM 954 O O . GLU A 1 115 ? 12.370 7.467 -6.378 1.00 92.56 115 GLU A O 1
ATOM 959 N N . ARG A 1 116 ? 11.201 9.378 -6.387 1.00 90.50 116 ARG A N 1
ATOM 960 C CA . ARG A 1 116 ? 12.183 10.090 -5.552 1.00 90.50 116 ARG A CA 1
ATOM 961 C C . ARG A 1 116 ? 11.957 9.734 -4.075 1.00 90.50 116 ARG A C 1
ATOM 963 O O . ARG A 1 116 ? 10.805 9.582 -3.674 1.00 90.50 116 ARG A O 1
ATOM 970 N N . PRO A 1 117 ? 13.004 9.644 -3.233 1.00 88.81 117 PRO A N 1
ATOM 971 C CA . PRO A 1 117 ? 12.826 9.403 -1.803 1.00 88.81 117 PRO A CA 1
ATOM 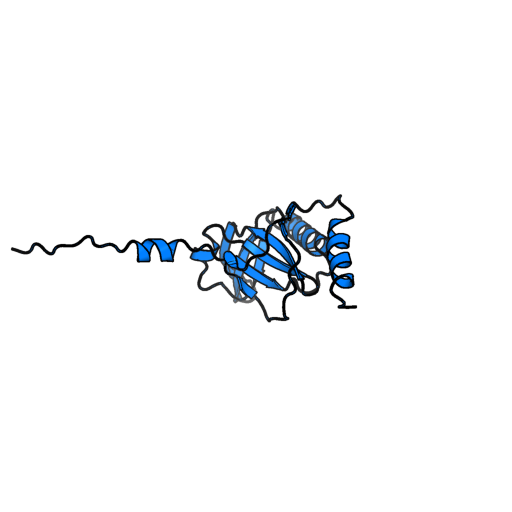972 C C . PRO A 1 117 ? 11.883 10.425 -1.147 1.00 88.81 117 PRO A C 1
ATOM 974 O O . PRO A 1 117 ? 12.031 11.633 -1.333 1.00 88.81 117 PRO A O 1
ATOM 977 N N . PHE A 1 118 ? 10.927 9.944 -0.349 1.00 93.94 118 PHE A N 1
ATOM 978 C CA . PHE A 1 118 ? 10.018 10.774 0.445 1.00 93.94 118 PHE A CA 1
ATOM 979 C C . PHE A 1 118 ? 9.717 10.120 1.797 1.00 93.94 118 PHE A C 1
ATOM 981 O O . PHE A 1 118 ? 9.747 8.902 1.941 1.00 93.94 118 PHE A O 1
ATOM 988 N N . GLN A 1 119 ? 9.375 10.919 2.807 1.00 91.44 119 GLN A N 1
ATOM 989 C CA . GLN A 1 119 ? 9.049 10.400 4.138 1.00 91.44 119 GLN A CA 1
ATOM 990 C C . GLN A 1 119 ? 7.559 10.042 4.265 1.00 91.44 119 GLN A C 1
ATOM 992 O O . GLN A 1 119 ? 6.693 10.880 4.006 1.00 91.44 119 GLN A O 1
ATOM 997 N N . GLY A 1 120 ? 7.251 8.830 4.733 1.00 90.38 120 GLY A N 1
ATOM 998 C CA . GLY A 1 120 ? 5.881 8.389 5.019 1.00 90.38 120 GLY A CA 1
ATOM 999 C C . GLY A 1 120 ? 5.120 7.946 3.768 1.00 90.38 120 GLY A C 1
ATOM 1000 O O . GLY A 1 120 ? 5.527 6.995 3.103 1.00 90.38 120 GLY A O 1
ATOM 1001 N N . TRP A 1 121 ? 3.999 8.608 3.477 1.00 95.25 121 TRP A N 1
ATOM 1002 C CA . TRP A 1 121 ? 3.154 8.368 2.302 1.00 95.25 121 TRP A CA 1
ATOM 1003 C C . TRP A 1 121 ? 2.783 9.692 1.612 1.00 95.25 121 TRP A C 1
ATOM 1005 O O . TRP A 1 121 ? 2.889 10.765 2.213 1.00 95.25 121 TRP A O 1
ATOM 1015 N N . ARG A 1 122 ? 2.380 9.638 0.342 1.00 96.81 122 ARG A N 1
ATOM 1016 C CA . ARG A 1 122 ? 1.878 10.780 -0.444 1.00 96.81 122 ARG A CA 1
ATOM 1017 C C . ARG A 1 122 ? 0.643 10.357 -1.229 1.00 96.81 122 ARG A C 1
ATOM 1019 O O . ARG A 1 122 ? 0.531 9.189 -1.582 1.00 96.81 122 ARG A O 1
ATOM 1026 N N . TYR A 1 123 ? -0.253 11.292 -1.530 1.00 97.12 123 TYR A N 1
ATOM 1027 C CA . TYR A 1 123 ? -1.298 11.024 -2.516 1.00 97.12 123 TYR A CA 1
ATOM 1028 C C . TYR A 1 123 ? -0.688 10.837 -3.907 1.00 97.12 123 TYR A C 1
ATOM 1030 O O . TYR A 1 123 ? 0.362 11.402 -4.226 1.00 97.12 123 TYR A O 1
ATOM 1038 N N . LEU A 1 124 ? -1.371 10.041 -4.715 1.00 96.44 124 LEU A N 1
ATOM 1039 C CA . LEU A 1 124 ? -1.065 9.748 -6.100 1.00 96.44 124 LEU A CA 1
ATOM 1040 C C . LEU A 1 124 ? -2.378 9.885 -6.875 1.00 96.44 124 LEU A C 1
ATOM 1042 O O . LEU A 1 124 ? -3.349 9.191 -6.598 1.00 96.44 124 LEU A O 1
ATOM 1046 N N . GLU A 1 125 ? -2.444 10.829 -7.806 1.00 95.38 125 GLU A N 1
ATOM 1047 C CA . GLU A 1 125 ? -3.635 10.992 -8.645 1.00 95.38 125 GLU A CA 1
ATOM 1048 C C . GLU A 1 125 ? -3.721 9.824 -9.635 1.00 95.38 125 GLU A C 1
ATOM 1050 O O . GLU A 1 125 ? -2.695 9.373 -10.149 1.00 95.38 125 GLU A O 1
ATOM 1055 N N . THR A 1 126 ? -4.930 9.356 -9.944 1.00 93.38 126 THR A N 1
ATOM 1056 C CA . THR A 1 126 ? -5.145 8.204 -10.838 1.00 93.38 126 THR A CA 1
ATOM 1057 C C . THR A 1 126 ? -4.468 8.383 -12.203 1.00 93.38 126 THR A C 1
ATOM 1059 O O . THR A 1 126 ? -3.774 7.482 -12.655 1.00 93.38 126 THR A O 1
ATOM 1062 N N . LYS A 1 127 ? -4.516 9.586 -12.796 1.00 91.56 127 LYS A N 1
ATOM 1063 C CA . LYS A 1 127 ? -3.807 9.924 -14.053 1.00 91.56 127 LYS A CA 1
ATOM 1064 C C . LYS A 1 127 ? -2.268 9.857 -13.985 1.00 91.56 127 LYS A C 1
ATOM 1066 O O . LYS A 1 127 ? -1.624 9.817 -15.024 1.00 91.56 127 LYS A O 1
ATOM 1071 N N . ASN A 1 128 ? -1.685 9.893 -12.783 1.00 92.81 128 ASN A N 1
ATOM 1072 C CA . ASN A 1 128 ? -0.238 9.811 -12.545 1.00 92.81 128 ASN A CA 1
ATOM 1073 C C . ASN A 1 128 ? 0.171 8.417 -12.029 1.00 92.81 128 ASN A C 1
ATOM 1075 O O . ASN A 1 128 ? 1.325 8.217 -11.652 1.00 92.81 128 ASN A O 1
ATOM 1079 N N . SER A 1 129 ? -0.781 7.488 -11.914 1.00 94.00 129 SER A N 1
ATOM 1080 C CA . SER A 1 129 ? -0.536 6.142 -11.402 1.00 94.00 129 SER A CA 1
ATOM 1081 C C . SER A 1 129 ? -0.017 5.247 -12.534 1.00 94.00 129 SER A C 1
ATOM 1083 O O . SER A 1 129 ? -0.578 5.306 -13.627 1.00 94.00 129 SER A O 1
ATOM 1085 N N . PRO A 1 130 ? 1.038 4.437 -12.320 1.00 93.75 130 PRO A N 1
ATOM 1086 C CA . PRO A 1 130 ? 1.503 3.503 -13.340 1.00 93.75 130 PRO A CA 1
ATOM 1087 C C . PRO A 1 130 ? 0.427 2.469 -13.681 1.00 93.75 130 PRO A C 1
ATOM 1089 O O . PRO A 1 130 ? -0.298 2.021 -12.794 1.00 93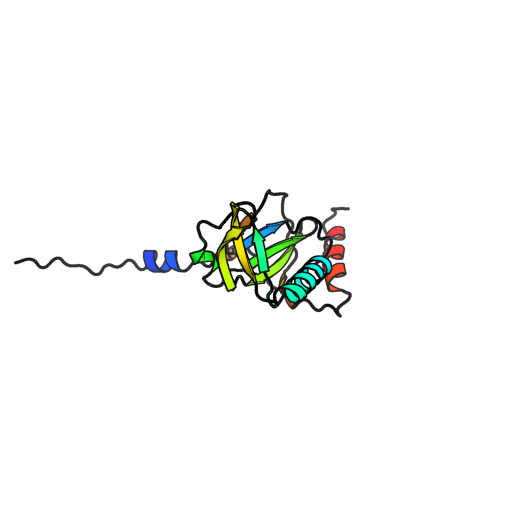.75 130 PRO A O 1
ATOM 1092 N N . SER A 1 131 ? 0.352 2.081 -14.954 1.00 93.12 131 SER A N 1
ATOM 1093 C CA . SER A 1 131 ? -0.567 1.043 -15.425 1.00 93.12 131 SER A CA 1
ATOM 1094 C C . SER A 1 131 ? -0.241 -0.322 -14.823 1.00 93.12 131 SER A C 1
ATOM 1096 O O . SER A 1 131 ? 0.926 -0.642 -14.581 1.00 93.12 131 SER A O 1
ATOM 1098 N N . ASP A 1 132 ? -1.272 -1.144 -14.651 1.00 95.88 132 ASP A N 1
ATOM 1099 C CA . ASP A 1 132 ? -1.133 -2.537 -14.233 1.00 95.88 132 ASP A CA 1
ATOM 1100 C C . ASP A 1 132 ? -0.495 -3.389 -15.336 1.00 95.88 132 ASP A C 1
ATOM 1102 O O . ASP A 1 132 ? -0.763 -3.195 -16.523 1.00 95.88 132 ASP A O 1
ATOM 1106 N N . THR A 1 133 ? 0.310 -4.366 -14.925 1.00 92.81 133 THR A N 1
ATOM 1107 C CA . THR A 1 133 ? 0.917 -5.371 -15.806 1.00 92.81 133 THR A CA 1
ATOM 1108 C C . THR A 1 133 ? 0.222 -6.719 -15.632 1.00 92.81 133 THR A C 1
ATOM 1110 O O . THR A 1 133 ? -0.257 -7.299 -16.603 1.00 92.81 133 THR A O 1
ATOM 1113 N N . ARG A 1 134 ? 0.181 -7.240 -14.396 1.00 93.06 134 ARG A N 1
ATOM 1114 C CA . ARG A 1 134 ? -0.381 -8.559 -14.047 1.00 93.06 134 ARG A CA 1
ATOM 1115 C C . ARG A 1 134 ? -0.515 -8.730 -12.534 1.00 93.06 134 ARG A C 1
ATOM 1117 O O . ARG A 1 134 ? 0.057 -7.961 -11.767 1.00 93.06 134 ARG A O 1
ATOM 1124 N N . LEU A 1 135 ? -1.226 -9.769 -12.105 1.00 95.44 135 LEU A N 1
ATOM 1125 C CA . LEU A 1 135 ? -1.180 -10.239 -10.720 1.00 95.44 135 LEU A CA 1
ATOM 1126 C C . LEU A 1 135 ? 0.215 -10.823 -10.407 1.00 95.44 135 LEU A C 1
ATOM 1128 O O . LEU A 1 135 ? 0.824 -11.466 -11.267 1.00 95.44 135 LEU A O 1
ATOM 1132 N N . PHE A 1 136 ? 0.720 -10.581 -9.198 1.00 94.81 136 PHE A N 1
ATOM 1133 C CA . PHE A 1 136 ? 1.932 -11.213 -8.669 1.00 94.81 136 PHE A CA 1
ATOM 1134 C C . PHE A 1 136 ? 1.688 -12.706 -8.416 1.00 94.81 136 PHE A C 1
ATOM 1136 O O . PHE A 1 136 ? 0.686 -13.072 -7.798 1.00 94.81 136 PHE A O 1
ATOM 1143 N N . ASP A 1 137 ? 2.622 -13.556 -8.841 1.00 92.19 137 ASP A N 1
ATOM 1144 C CA . ASP A 1 137 ? 2.597 -14.995 -8.564 1.00 92.19 137 ASP A CA 1
ATOM 1145 C C . ASP A 1 137 ? 3.899 -15.406 -7.875 1.00 92.19 137 ASP A C 1
ATOM 1147 O O . ASP A 1 137 ? 4.980 -15.305 -8.448 1.00 92.19 137 ASP A O 1
ATOM 1151 N N . ILE A 1 138 ? 3.787 -15.935 -6.654 1.00 89.25 138 ILE A N 1
ATOM 1152 C CA . ILE A 1 138 ? 4.920 -16.430 -5.859 1.00 89.25 138 ILE A CA 1
ATOM 1153 C C . ILE A 1 138 ? 5.738 -17.516 -6.587 1.00 89.25 138 ILE A C 1
ATOM 1155 O O . ILE A 1 138 ? 6.924 -17.692 -6.312 1.00 89.25 138 ILE A O 1
ATOM 1159 N N . ASN A 1 139 ? 5.123 -18.250 -7.518 1.00 87.06 139 ASN A N 1
ATOM 1160 C CA . ASN A 1 139 ? 5.787 -19.300 -8.289 1.00 87.06 139 ASN A CA 1
ATOM 1161 C C . ASN A 1 139 ? 6.549 -18.746 -9.504 1.00 87.06 139 ASN A C 1
ATOM 1163 O O . ASN A 1 139 ? 7.408 -19.439 -10.062 1.00 87.06 139 ASN A O 1
ATOM 1167 N N . ASN A 1 140 ? 6.261 -17.508 -9.916 1.00 82.88 140 ASN A N 1
ATOM 1168 C CA . ASN A 1 140 ? 6.898 -16.880 -11.058 1.00 82.88 140 ASN A CA 1
ATOM 1169 C C . ASN A 1 140 ? 8.224 -16.223 -10.645 1.00 82.88 140 ASN A C 1
ATOM 1171 O O . ASN A 1 140 ? 8.290 -15.149 -10.051 1.00 82.88 140 ASN A O 1
ATOM 1175 N N . LYS A 1 141 ? 9.322 -16.890 -11.009 1.00 67.31 141 LYS A N 1
ATOM 1176 C CA . LYS A 1 141 ? 10.696 -16.476 -10.684 1.00 67.31 141 LYS A CA 1
ATOM 1177 C C . LYS A 1 141 ? 11.135 -15.175 -11.368 1.00 67.31 141 LYS A C 1
ATOM 1179 O O . LYS A 1 141 ? 12.196 -14.655 -11.023 1.00 67.31 141 LYS A O 1
ATOM 1184 N N . ASN A 1 142 ? 10.356 -14.664 -12.322 1.00 68.75 142 ASN A N 1
ATOM 1185 C CA . ASN A 1 142 ? 10.709 -13.481 -13.101 1.00 68.75 142 ASN A CA 1
ATOM 1186 C C . ASN A 1 142 ? 10.186 -12.173 -12.485 1.00 68.75 142 ASN A C 1
ATOM 1188 O O . ASN A 1 142 ? 10.717 -11.122 -12.824 1.00 68.75 142 ASN A O 1
ATOM 1192 N N . ASP A 1 143 ? 9.216 -12.213 -11.561 1.00 66.81 143 ASP A N 1
ATOM 1193 C CA . ASP A 1 143 ? 8.565 -11.020 -10.977 1.00 66.81 143 ASP A CA 1
ATOM 1194 C C . ASP A 1 143 ? 9.579 -10.051 -10.351 1.00 66.81 143 ASP A C 1
ATOM 1196 O O . ASP A 1 143 ? 9.511 -8.839 -10.553 1.00 66.81 143 ASP A O 1
ATOM 1200 N N . ASP A 1 144 ? 10.578 -10.599 -9.657 1.00 62.75 144 ASP A N 1
ATOM 1201 C CA . ASP A 1 144 ? 11.667 -9.824 -9.062 1.00 62.75 144 ASP A CA 1
ATOM 1202 C C . ASP A 1 144 ? 12.786 -9.496 -10.085 1.00 62.75 144 ASP A C 1
ATOM 1204 O O . ASP A 1 144 ? 13.486 -8.493 -9.936 1.00 62.75 144 ASP A O 1
ATOM 1208 N N . GLN A 1 145 ? 12.952 -10.292 -11.1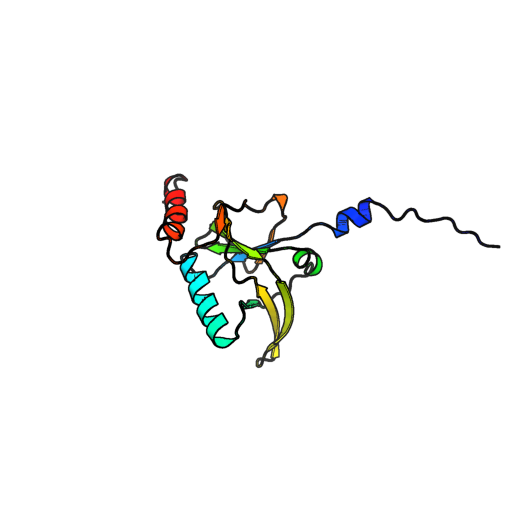53 1.00 58.22 145 GLN A N 1
ATOM 1209 C CA . GLN A 1 145 ? 13.997 -10.097 -12.176 1.00 58.22 145 GLN A CA 1
ATOM 1210 C C . GLN A 1 145 ? 13.629 -9.041 -13.229 1.00 58.22 145 GLN A C 1
ATOM 1212 O O . GLN A 1 145 ? 14.498 -8.282 -13.660 1.00 58.22 145 GLN A O 1
ATOM 1217 N N . GLU A 1 146 ? 12.355 -8.935 -13.612 1.00 58.72 146 GLU A N 1
ATOM 1218 C CA . GLU A 1 146 ? 11.853 -7.912 -14.542 1.00 58.72 146 GLU A CA 1
ATOM 1219 C C . GLU A 1 146 ? 12.086 -6.500 -13.965 1.00 58.72 146 GLU A C 1
ATOM 1221 O O . GLU A 1 146 ? 12.594 -5.613 -14.654 1.00 58.72 146 GLU A O 1
ATOM 1226 N N . ILE A 1 147 ? 11.874 -6.324 -12.653 1.00 57.12 147 ILE A N 1
ATOM 1227 C CA . ILE A 1 147 ? 12.169 -5.075 -11.927 1.00 57.12 147 ILE A CA 1
ATOM 1228 C C . ILE A 1 147 ? 13.676 -4.740 -11.946 1.00 57.12 147 ILE A C 1
ATOM 1230 O O . ILE A 1 147 ? 14.043 -3.558 -11.955 1.00 57.12 147 ILE A O 1
ATOM 1234 N N . ILE A 1 148 ? 14.555 -5.749 -11.967 1.00 51.91 148 ILE A N 1
ATOM 1235 C CA . ILE A 1 148 ? 16.017 -5.577 -12.014 1.00 51.91 148 ILE A CA 1
ATOM 1236 C C . ILE A 1 148 ? 16.502 -5.264 -13.437 1.00 51.91 148 ILE A C 1
ATOM 1238 O O . ILE A 1 148 ? 17.369 -4.406 -13.593 1.00 51.91 148 ILE A O 1
ATOM 1242 N N . SER A 1 149 ? 15.923 -5.875 -14.475 1.00 50.69 149 SER A N 1
ATOM 1243 C CA . SER A 1 149 ? 16.283 -5.611 -15.881 1.00 50.69 149 SER A CA 1
ATOM 1244 C C . SER A 1 149 ? 16.157 -4.118 -16.240 1.00 50.69 149 SER A C 1
ATOM 1246 O O . SER A 1 149 ? 17.069 -3.514 -16.811 1.00 50.69 149 SER A O 1
ATOM 1248 N N . ASP A 1 150 ? 15.097 -3.471 -15.746 1.00 53.19 150 ASP A N 1
ATOM 1249 C CA . ASP A 1 150 ? 14.860 -2.028 -15.881 1.00 53.19 150 ASP A CA 1
ATOM 1250 C C . 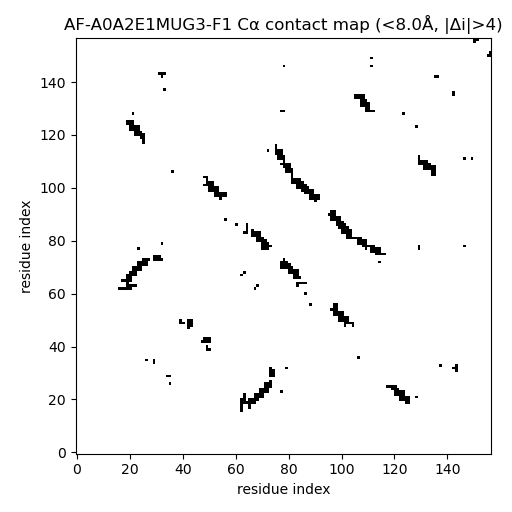ASP A 1 150 ? 15.865 -1.125 -15.126 1.00 53.19 150 ASP A C 1
ATOM 1252 O O . ASP A 1 150 ? 15.770 0.100 -15.196 1.00 53.19 150 ASP A O 1
ATOM 1256 N N . LEU A 1 151 ? 16.783 -1.660 -14.308 1.00 50.97 151 LEU A N 1
ATOM 1257 C CA . LEU A 1 151 ? 17.895 -0.865 -13.751 1.00 50.97 151 LEU A CA 1
ATOM 1258 C C . LEU A 1 151 ? 19.029 -0.695 -14.771 1.00 50.97 151 LEU A C 1
ATOM 1260 O O . LEU A 1 151 ? 19.623 0.383 -14.835 1.00 50.97 151 LEU A O 1
ATOM 1264 N N . HIS A 1 152 ? 19.285 -1.723 -15.586 1.00 48.09 152 HIS A N 1
ATOM 1265 C CA . HIS A 1 152 ? 20.325 -1.710 -16.616 1.00 48.09 152 HIS A CA 1
ATOM 1266 C C . HIS A 1 152 ? 19.931 -0.852 -17.825 1.00 48.09 152 HIS A C 1
ATOM 1268 O O . HIS A 1 152 ? 20.744 -0.066 -18.307 1.00 48.09 152 HIS A O 1
ATOM 1274 N N . SER A 1 153 ? 18.683 -0.950 -18.295 1.00 44.88 153 SER A N 1
ATOM 1275 C CA . SER A 1 153 ? 18.203 -0.191 -19.466 1.00 44.88 153 SER A CA 1
ATOM 1276 C C . SER A 1 153 ? 18.150 1.328 -19.241 1.00 44.88 153 SER A C 1
ATOM 1278 O O . SER A 1 153 ? 18.234 2.096 -20.197 1.00 44.88 153 SER A O 1
ATOM 1280 N N . LEU A 1 154 ? 18.047 1.768 -17.981 1.00 52.31 154 LEU A N 1
ATOM 1281 C CA . LEU A 1 154 ? 17.988 3.179 -17.585 1.00 52.31 154 LEU A CA 1
ATOM 1282 C C . LEU A 1 154 ? 19.335 3.755 -17.106 1.00 52.31 154 LEU A C 1
ATOM 1284 O O . LEU A 1 154 ? 19.370 4.919 -16.706 1.00 52.31 154 LEU A O 1
ATOM 1288 N N . GLY A 1 155 ? 20.426 2.976 -17.135 1.00 39.03 155 GLY A N 1
ATOM 1289 C CA . GLY A 1 155 ? 21.780 3.445 -16.802 1.00 39.03 155 GLY A CA 1
ATOM 1290 C C . GLY A 1 155 ? 21.939 3.938 -15.359 1.00 39.03 155 GLY A C 1
ATOM 1291 O O . GLY A 1 155 ? 22.497 5.011 -15.130 1.00 39.03 155 GLY A O 1
ATOM 1292 N N . LEU A 1 156 ? 21.378 3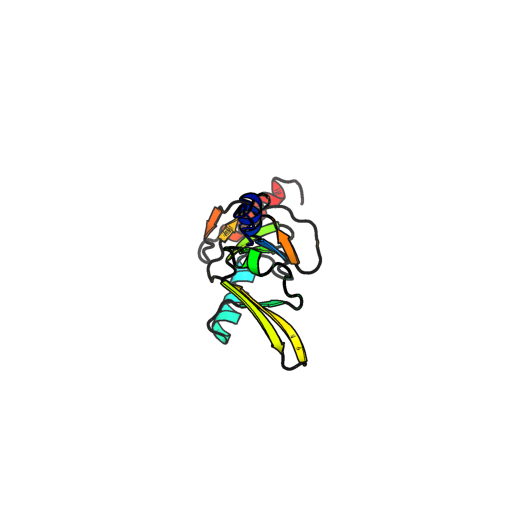.206 -14.388 1.00 47.50 156 LEU A N 1
ATOM 1293 C CA . LEU A 1 156 ? 21.379 3.586 -12.964 1.00 47.50 156 LEU A CA 1
ATOM 1294 C C . LEU A 1 156 ? 22.203 2.658 -12.056 1.00 47.50 156 LEU A C 1
ATOM 1296 O O . LEU A 1 156 ? 22.162 2.827 -10.835 1.00 47.50 156 LEU A O 1
ATOM 1300 N N . VAL A 1 157 ? 22.953 1.734 -12.661 1.00 49.69 157 VAL A N 1
ATOM 1301 C CA . VAL A 1 157 ? 24.104 1.004 -12.107 1.00 49.69 157 VAL A CA 1
ATOM 1302 C C . VAL A 1 157 ? 25.158 0.935 -13.209 1.00 49.69 157 VAL A C 1
ATOM 1304 O O . VAL A 1 157 ? 24.737 0.715 -14.368 1.00 49.69 157 VAL A O 1
#

Radius of gyration: 19.1 Å; Cα contacts (8 Å, |Δi|>4): 263; chains: 1; bounding box: 70×54×43 Å

Solvent-accessible surface area (backbone atoms only — not comparable to full-atom values): 9180 Å² total; per-residue (Å²): 139,90,83,85,89,75,85,83,75,53,70,66,62,60,55,66,76,62,57,41,27,26,35,38,32,64,42,81,92,31,79,44,67,66,50,52,49,54,53,40,51,56,43,26,76,74,68,78,42,40,68,49,80,41,68,76,68,67,91,62,44,70,36,24,58,54,79,9,31,44,32,36,26,39,84,49,26,37,35,36,32,26,45,36,78,42,79,44,79,46,69,48,98,85,72,46,68,30,21,43,33,34,37,48,85,61,48,34,29,26,51,74,38,85,48,79,94,72,82,68,66,43,81,34,52,60,94,74,51,68,55,79,72,46,74,68,52,95,85,49,82,52,70,61,46,58,66,50,53,61,38,60,81,68,69,75,113

Mean predicted aligned error: 8.92 Å

pLDDT: mean 84.77, std 18.41, range [38.66, 98.5]

Foldseek 3Di:
DDDDDDDCPDPVVVVVLQFQKEKEWEPPPAQFVVSVLVVQVVVCVVPVFRKDKDQDADPPVSSNCSFYWYFYQHPQKRWKIWRFPDWDWDQDPVRGIMIMTTTDSWIFTFDIDGHDDDPGMDMDGPVRHGHTDGTDDPPDPCRRVVNVVVCVVVVVD

Sequence (157 aa):
MSLVSSPFLDSQQFFWFKMTLNIKKLCVGADSVLDLYNRQEFVRGRYGETIHITRMFPKRFEEVLNGGSIYWVIKGKLCVRQEILKIERFTDNDNVNRCRLDLNKDLILTVPFKERPFQGWRYLETKNSPSDTRLFDINNKNDDQEIISDLHSLGLV

Secondary structure (DSSP, 8-state):
----------HHHHHHTT--EEEEEE-TT--SHHHHHHHHHHHHHHHSS-EEEESSPPTTHHHHHTT-EEEEEETTEEEEEEEEEEEEEEE-TTS-EEEEEEE-S--EEEEEEE----SSEEEEEGGGSPPEEEE--TT-TTHHHHHHHHHHTTT--

Nearest PDB structures (foldseek):
  6bnb-assembly1_B  TM=3.339E-01  e=2.345E-01  Homo sapiens
  9djt-assembly2_D  TM=4.380E-01  e=9.478E-01  Homo sapiens
  8tzx-assembly2_D  TM=3.754E-01  e=7.900E-01  Homo sapiens
  9djx-assembly1_A  TM=3.192E-01  e=5.488E-01  Homo sapiens
  8rq1-assembly1_A  TM=3.033E-01  e=1.208E+00  Homo sapiens